Protein AF-A0A1M3EAD5-F1 (afdb_monomer_lite)

pLDDT: mean 71.18, std 18.23, range [40.16, 92.62]

Structure (mmCIF, N/CA/C/O backbone):
data_AF-A0A1M3EAD5-F1
#
_entry.id   AF-A0A1M3EAD5-F1
#
loop_
_atom_site.group_PDB
_atom_site.id
_atom_site.type_symbol
_atom_site.label_atom_id
_atom_site.label_alt_id
_atom_site.label_comp_id
_atom_site.label_asym_id
_atom_site.label_entity_id
_atom_site.label_seq_id
_atom_site.pdbx_PDB_ins_code
_atom_site.Cartn_x
_atom_site.Cartn_y
_atom_site.Cartn_z
_atom_site.occupancy
_atom_site.B_iso_or_equiv
_atom_site.auth_seq_id
_atom_site.auth_comp_id
_atom_site.auth_asym_id
_atom_site.auth_atom_id
_atom_site.pdbx_PDB_model_num
ATOM 1 N N . MET A 1 1 ? 13.334 16.375 -15.696 1.00 55.94 1 MET A N 1
ATOM 2 C CA . MET A 1 1 ? 12.322 15.290 -15.718 1.00 55.94 1 MET A CA 1
ATOM 3 C C . MET A 1 1 ? 11.521 15.353 -14.428 1.00 55.94 1 MET A C 1
ATOM 5 O O . MET A 1 1 ? 12.132 15.454 -13.376 1.00 55.94 1 MET A O 1
ATOM 9 N N . VAL A 1 2 ? 10.189 15.314 -14.488 1.00 69.94 2 VAL A N 1
ATOM 10 C CA . VAL A 1 2 ? 9.344 15.317 -13.280 1.00 69.94 2 VAL A CA 1
ATOM 11 C C . VAL A 1 2 ? 9.220 13.887 -12.752 1.00 69.94 2 VAL A C 1
ATOM 13 O O . VAL A 1 2 ? 8.813 12.995 -13.497 1.00 69.94 2 VAL A O 1
ATOM 16 N N . ASN A 1 3 ? 9.578 13.672 -11.484 1.00 81.69 3 ASN A N 1
ATOM 17 C CA . ASN A 1 3 ? 9.480 12.376 -10.812 1.00 81.69 3 ASN A CA 1
ATOM 18 C C . ASN A 1 3 ? 8.006 11.956 -10.719 1.00 81.69 3 ASN A C 1
ATOM 20 O O . ASN A 1 3 ? 7.205 12.562 -10.002 1.00 81.69 3 ASN A O 1
ATOM 24 N N . ARG A 1 4 ? 7.638 10.913 -11.468 1.00 85.75 4 ARG A N 1
ATOM 25 C CA . ARG A 1 4 ? 6.233 10.494 -11.614 1.00 85.75 4 ARG A CA 1
ATOM 26 C C . ARG A 1 4 ? 5.653 9.981 -10.300 1.00 85.75 4 ARG A C 1
ATOM 28 O O . ARG A 1 4 ? 4.466 10.145 -10.041 1.00 85.75 4 ARG A O 1
ATOM 35 N N . ILE A 1 5 ? 6.499 9.374 -9.469 1.00 86.44 5 ILE A N 1
ATOM 36 C CA . ILE A 1 5 ? 6.098 8.802 -8.183 1.00 86.44 5 ILE A CA 1
ATOM 37 C C . ILE A 1 5 ? 5.789 9.905 -7.179 1.00 86.44 5 ILE A C 1
ATOM 39 O O . ILE A 1 5 ? 4.800 9.785 -6.461 1.00 86.44 5 ILE A O 1
ATOM 43 N N . MET A 1 6 ? 6.581 10.980 -7.160 1.00 85.50 6 MET A N 1
ATOM 44 C CA . MET A 1 6 ? 6.306 12.128 -6.289 1.00 85.50 6 MET A CA 1
ATOM 45 C C . MET A 1 6 ? 4.991 12.803 -6.666 1.00 85.50 6 MET A C 1
ATOM 47 O O . MET A 1 6 ? 4.165 13.020 -5.794 1.00 85.50 6 MET A O 1
ATOM 51 N N . ARG A 1 7 ? 4.712 12.979 -7.963 1.00 89.25 7 ARG A N 1
ATOM 52 C CA . ARG A 1 7 ? 3.411 13.500 -8.407 1.00 89.25 7 ARG A CA 1
ATOM 53 C C . ARG A 1 7 ? 2.236 12.656 -7.898 1.00 89.25 7 ARG A C 1
ATOM 55 O O . ARG A 1 7 ? 1.242 13.199 -7.428 1.00 89.25 7 ARG A O 1
ATOM 62 N N . TRP A 1 8 ? 2.332 11.329 -7.972 1.00 88.38 8 TRP A N 1
ATOM 63 C CA . TRP A 1 8 ? 1.280 10.464 -7.428 1.00 88.38 8 TRP A CA 1
ATOM 64 C C . TRP A 1 8 ? 1.188 10.522 -5.903 1.00 88.38 8 TRP A C 1
ATOM 66 O O . TRP A 1 8 ? 0.095 10.385 -5.357 1.00 88.38 8 TRP A O 1
ATOM 76 N N . LEU A 1 9 ? 2.313 10.709 -5.212 1.00 87.31 9 LEU A N 1
ATOM 77 C CA . LEU A 1 9 ? 2.323 10.923 -3.769 1.00 87.31 9 LEU A CA 1
ATOM 78 C C . LEU A 1 9 ? 1.601 12.230 -3.412 1.00 87.31 9 LEU A C 1
ATOM 80 O O . LEU A 1 9 ? 0.744 12.221 -2.533 1.00 87.31 9 LEU A O 1
ATOM 84 N N . ASP A 1 10 ? 1.874 13.308 -4.143 1.00 90.25 10 ASP A N 1
ATOM 85 C CA . ASP A 1 10 ? 1.221 14.606 -3.964 1.00 90.25 10 ASP A CA 1
ATOM 86 C C . ASP A 1 10 ? -0.289 14.505 -4.202 1.00 90.25 10 ASP A C 1
ATOM 88 O O . ASP A 1 10 ? -1.081 15.035 -3.425 1.00 90.25 10 ASP A O 1
ATOM 92 N N . GLU A 1 11 ? -0.720 13.744 -5.213 1.00 91.38 11 GLU A N 1
ATOM 93 C CA . GLU A 1 11 ? -2.140 13.454 -5.448 1.00 91.38 11 GLU A CA 1
ATOM 94 C C . GLU A 1 11 ? -2.788 12.710 -4.264 1.00 91.38 11 GLU A C 1
ATOM 96 O O . GLU A 1 11 ? -3.936 12.988 -3.904 1.00 91.38 11 GLU A O 1
ATOM 101 N N . VAL A 1 12 ? -2.068 11.777 -3.629 1.00 88.88 12 VAL A N 1
ATOM 102 C CA . VAL A 1 12 ? -2.546 11.066 -2.430 1.00 88.88 12 VAL A CA 1
ATOM 103 C C . VAL A 1 12 ? -2.600 11.994 -1.218 1.00 88.88 12 VAL A C 1
ATOM 105 O O . VAL A 1 12 ? -3.576 11.945 -0.468 1.00 88.88 12 VAL A O 1
ATOM 108 N N . MET A 1 13 ? -1.610 12.866 -1.042 1.00 90.44 13 MET A N 1
ATOM 109 C CA . MET A 1 13 ? -1.591 13.855 0.037 1.00 90.44 13 MET A CA 1
ATOM 110 C C . MET A 1 13 ? -2.711 14.883 -0.126 1.00 90.44 13 MET A C 1
ATOM 112 O O . MET A 1 13 ? -3.443 15.146 0.825 1.00 90.44 13 MET A O 1
ATOM 116 N N . ALA A 1 14 ? -2.930 15.390 -1.340 1.00 92.62 14 ALA A N 1
ATOM 117 C CA . ALA A 1 14 ? -4.046 16.278 -1.647 1.00 92.62 14 ALA A CA 1
ATOM 118 C C . ALA A 1 14 ? -5.399 15.588 -1.408 1.00 92.62 14 ALA A C 1
ATOM 120 O O . ALA A 1 14 ? -6.329 16.193 -0.874 1.00 92.62 14 ALA A O 1
ATOM 121 N N . TRP A 1 15 ? -5.518 14.304 -1.761 1.00 92.19 15 TRP A N 1
ATOM 122 C CA . TRP A 1 15 ? -6.695 13.501 -1.430 1.00 92.19 15 TRP A CA 1
ATOM 123 C C . TRP A 1 15 ? -6.897 13.402 0.088 1.00 92.19 15 TRP A C 1
ATOM 125 O O . TRP A 1 15 ? -7.999 13.666 0.564 1.00 92.19 15 TRP A O 1
ATOM 135 N N . LYS A 1 16 ? -5.846 13.108 0.858 1.00 90.06 16 LYS A N 1
ATOM 136 C CA . LYS A 1 16 ? -5.902 13.025 2.324 1.00 90.06 16 LYS A CA 1
ATOM 137 C C . LYS A 1 16 ? -6.326 14.348 2.963 1.00 90.06 16 LYS A C 1
ATOM 139 O O . LYS A 1 16 ? -7.254 14.355 3.764 1.00 90.06 16 LYS A O 1
ATOM 144 N N . GLN A 1 17 ? -5.749 15.463 2.519 1.00 91.31 17 GLN A N 1
ATOM 145 C CA . GLN A 1 17 ? -6.109 16.808 2.981 1.00 91.31 17 GLN A CA 1
ATOM 146 C C . GLN A 1 17 ? -7.579 17.157 2.706 1.00 91.31 17 GLN A C 1
ATOM 148 O O . GLN A 1 17 ? -8.223 17.828 3.509 1.00 91.31 17 GLN A O 1
ATOM 153 N N . ARG A 1 18 ? -8.152 16.701 1.582 1.00 90.62 18 ARG A N 1
ATOM 154 C CA . ARG A 1 18 ? -9.591 16.886 1.311 1.00 90.62 18 ARG A CA 1
ATOM 155 C C . ARG A 1 18 ? -10.453 16.115 2.309 1.00 90.62 18 ARG A C 1
ATOM 157 O O . ARG A 1 18 ? -11.458 16.644 2.766 1.00 90.62 18 ARG A O 1
ATOM 164 N N . PHE A 1 19 ? -10.058 14.894 2.664 1.00 89.00 19 PHE A N 1
ATOM 165 C CA . PHE A 1 19 ? -10.772 14.097 3.664 1.00 89.00 19 PHE A CA 1
ATOM 166 C C . PHE A 1 19 ? -10.609 14.654 5.081 1.00 89.00 19 PHE A C 1
ATOM 168 O O . PHE A 1 19 ? -11.570 14.623 5.841 1.00 89.00 19 PHE A O 1
ATOM 175 N N . GLU A 1 20 ? -9.448 15.225 5.404 1.00 88.94 20 GLU A N 1
ATOM 176 C CA . GLU A 1 20 ? -9.206 15.930 6.670 1.00 88.94 20 GLU A CA 1
ATOM 177 C C . GLU A 1 20 ? -10.153 17.111 6.890 1.00 88.94 20 GLU A C 1
ATOM 179 O O . GLU A 1 20 ? -10.557 17.366 8.019 1.00 88.94 20 GLU A O 1
ATOM 184 N N . LYS A 1 21 ? -10.558 17.797 5.817 1.00 90.06 21 LYS A N 1
ATOM 185 C CA . LYS A 1 21 ? -11.516 18.910 5.893 1.00 90.06 21 LYS A CA 1
ATOM 186 C C . LYS A 1 21 ? -12.972 18.461 6.024 1.00 90.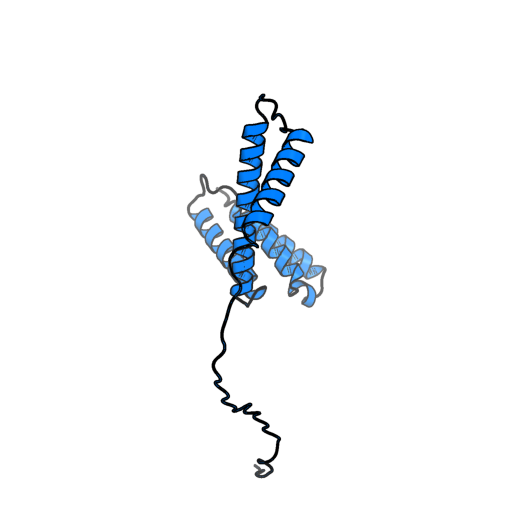06 21 LYS A C 1
ATOM 188 O O . LYS A 1 21 ? -13.787 19.211 6.545 1.00 90.06 21 LYS A O 1
ATOM 193 N N . LEU A 1 22 ? -13.308 17.282 5.503 1.00 89.62 22 LEU A N 1
ATOM 194 C CA . LEU A 1 22 ? -14.694 16.814 5.380 1.00 89.62 22 LEU A CA 1
ATOM 195 C C . LEU A 1 22 ? -15.126 15.884 6.515 1.00 89.62 22 LEU A C 1
ATOM 197 O O . LEU A 1 22 ? -16.317 15.778 6.790 1.00 89.62 22 LEU A O 1
ATOM 201 N N . PHE A 1 23 ? -14.184 15.184 7.147 1.00 90.62 23 PHE A N 1
ATOM 202 C CA . PHE A 1 23 ? -14.485 14.154 8.135 1.00 90.62 23 PHE A CA 1
ATOM 203 C C . PHE A 1 23 ? -13.822 14.440 9.483 1.00 90.62 23 PHE A C 1
ATOM 205 O O . PHE A 1 23 ? -12.720 14.985 9.532 1.00 90.62 23 PHE A O 1
ATOM 212 N N . PRO A 1 24 ? -14.449 14.016 10.594 1.00 90.81 24 PRO A N 1
ATOM 213 C CA . PRO A 1 24 ? -13.861 14.173 11.913 1.00 90.81 24 PRO A CA 1
ATOM 214 C C . PRO A 1 24 ? -12.532 13.402 12.028 1.00 90.81 24 PRO A C 1
ATOM 216 O O . PRO A 1 24 ? -12.394 12.319 11.445 1.00 90.81 24 PRO A O 1
ATOM 219 N N . PRO A 1 25 ? -11.575 13.868 12.856 1.00 88.31 25 PRO A N 1
ATOM 220 C CA . PRO A 1 25 ? -10.256 13.240 13.003 1.00 88.31 25 PRO A CA 1
ATOM 221 C C . PRO A 1 25 ? -10.302 11.757 13.396 1.00 88.31 25 PRO A C 1
ATOM 223 O O . PRO A 1 25 ? -9.406 10.983 13.054 1.00 88.31 25 PRO A O 1
ATOM 226 N N . ALA A 1 26 ? -11.361 11.339 14.095 1.00 87.50 26 ALA A N 1
ATOM 227 C CA . ALA A 1 26 ? -11.598 9.943 14.449 1.00 87.50 26 ALA A CA 1
ATOM 228 C C . ALA A 1 26 ? -11.761 9.044 13.209 1.00 87.50 26 ALA A C 1
ATOM 230 O O . ALA A 1 26 ? -11.215 7.941 13.169 1.00 87.50 26 ALA A O 1
ATOM 231 N N . PHE A 1 27 ? -12.445 9.529 12.167 1.00 88.06 27 PHE A N 1
ATOM 232 C CA . PHE A 1 27 ? -12.632 8.784 10.922 1.00 88.06 27 PHE A CA 1
ATOM 233 C C . PHE A 1 27 ? -11.313 8.605 10.168 1.00 88.06 27 PHE A C 1
ATOM 235 O O . PHE A 1 27 ? -11.043 7.542 9.619 1.00 88.06 27 PHE A O 1
ATOM 242 N N . ILE A 1 28 ? -10.442 9.607 10.200 1.00 87.06 28 ILE A N 1
ATOM 243 C CA . ILE A 1 28 ? -9.134 9.582 9.529 1.00 87.06 28 ILE A CA 1
ATOM 244 C C . ILE A 1 28 ? -8.216 8.534 10.169 1.00 87.06 28 ILE A C 1
ATOM 246 O O . ILE A 1 28 ? -7.453 7.850 9.491 1.00 87.06 28 ILE A O 1
ATOM 250 N N . LYS A 1 29 ? -8.335 8.347 11.486 1.00 86.56 29 LYS A N 1
ATOM 251 C CA . LYS A 1 29 ? -7.615 7.305 12.230 1.00 86.56 29 LYS A CA 1
ATOM 252 C C . LYS A 1 29 ? -8.260 5.918 12.112 1.00 86.56 29 LYS A C 1
ATOM 254 O O . LYS A 1 29 ? -7.664 4.942 12.570 1.00 86.56 29 LYS A O 1
ATOM 259 N N . SER A 1 30 ? -9.442 5.808 11.501 1.00 89.56 30 SER A N 1
ATOM 260 C CA . SER A 1 30 ? -10.179 4.548 11.383 1.00 89.56 30 SER A CA 1
ATOM 261 C C . SER A 1 30 ? -9.454 3.513 10.515 1.00 89.56 30 SER A C 1
ATOM 263 O O . SER A 1 30 ? -8.688 3.830 9.598 1.00 89.56 30 SER A O 1
ATOM 265 N N . ALA A 1 31 ? -9.740 2.234 10.769 1.00 86.88 31 ALA A N 1
ATOM 266 C CA . ALA A 1 31 ? -9.184 1.126 9.994 1.00 86.88 31 ALA A CA 1
ATOM 267 C C . ALA A 1 31 ? -9.604 1.159 8.509 1.00 86.88 31 ALA A C 1
ATOM 269 O O . ALA A 1 31 ? -8.866 0.664 7.647 1.00 86.88 31 ALA A O 1
ATOM 270 N N . ASP A 1 32 ? -10.766 1.740 8.205 1.00 88.88 32 ASP A N 1
ATOM 271 C CA . ASP A 1 32 ? -11.292 1.856 6.845 1.00 88.88 32 ASP A CA 1
ATOM 272 C C . ASP A 1 32 ? -10.604 2.958 6.050 1.00 88.88 32 ASP A C 1
ATOM 274 O O . ASP A 1 32 ? -10.240 2.741 4.890 1.00 88.88 32 ASP A O 1
ATOM 278 N N . PHE A 1 33 ? -10.314 4.095 6.682 1.00 90.50 33 PHE A N 1
ATOM 279 C CA . PHE A 1 33 ? -9.518 5.135 6.042 1.00 90.50 33 PHE A CA 1
ATOM 280 C C . PHE A 1 33 ? -8.101 4.631 5.735 1.00 90.50 33 PHE A C 1
ATOM 282 O O . PHE A 1 33 ? -7.654 4.695 4.587 1.00 90.50 33 PHE A O 1
ATOM 289 N N . LYS A 1 34 ? -7.449 3.972 6.704 1.00 89.56 34 LYS A N 1
ATOM 290 C CA . LYS A 1 34 ? -6.139 3.327 6.493 1.00 89.56 34 LYS A CA 1
ATOM 291 C C . LYS A 1 34 ? -6.181 2.269 5.383 1.00 89.56 34 LYS A C 1
ATOM 293 O O . LYS A 1 34 ? -5.236 2.125 4.611 1.00 89.56 34 LYS A O 1
ATOM 298 N N . LYS A 1 35 ? -7.286 1.519 5.240 1.00 90.19 35 LYS A N 1
ATOM 299 C CA . LYS A 1 35 ? -7.496 0.581 4.115 1.00 90.19 35 LYS A CA 1
ATOM 300 C C . LYS A 1 35 ? -7.511 1.302 2.771 1.00 90.19 35 LYS A C 1
ATOM 302 O O . LYS A 1 35 ? -6.944 0.775 1.812 1.00 90.19 35 LYS A O 1
ATOM 307 N N . ALA A 1 36 ? -8.195 2.439 2.685 1.00 91.12 36 ALA A N 1
ATOM 308 C CA . ALA A 1 36 ? -8.283 3.233 1.467 1.00 91.12 36 ALA A CA 1
ATOM 309 C C . ALA A 1 36 ? -6.924 3.852 1.103 1.00 91.12 36 ALA A C 1
ATOM 311 O O . ALA A 1 36 ? -6.492 3.715 -0.044 1.00 91.12 36 ALA A O 1
ATOM 312 N N . GLU A 1 37 ? -6.214 4.418 2.082 1.00 91.19 37 GLU A N 1
ATOM 313 C CA . GLU A 1 37 ? -4.858 4.963 1.923 1.00 91.19 37 GLU A CA 1
ATOM 314 C C . GLU A 1 37 ? -3.886 3.879 1.428 1.00 91.19 37 GLU A C 1
ATOM 316 O O . GLU A 1 37 ? -3.244 4.040 0.389 1.00 91.19 37 GLU A O 1
ATOM 321 N N . MET A 1 38 ? -3.882 2.700 2.064 1.00 91.25 38 MET A N 1
ATOM 322 C CA . MET A 1 38 ? -3.081 1.563 1.598 1.00 91.25 38 MET A CA 1
ATOM 323 C C . MET A 1 38 ? -3.400 1.157 0.155 1.00 91.25 38 MET A C 1
ATOM 325 O O . MET A 1 38 ? -2.483 0.838 -0.593 1.00 91.25 38 MET A O 1
ATOM 329 N N . ARG A 1 39 ? -4.672 1.162 -0.273 1.00 91.44 39 ARG A N 1
ATOM 330 C CA . ARG A 1 39 ? -5.041 0.824 -1.663 1.00 91.44 39 ARG A CA 1
ATOM 331 C C . ARG A 1 39 ? -4.491 1.838 -2.669 1.00 91.44 39 ARG A C 1
ATOM 333 O O . ARG A 1 39 ? -4.087 1.443 -3.762 1.00 91.44 39 ARG A O 1
ATOM 340 N N . LYS A 1 40 ? -4.465 3.128 -2.318 1.00 91.00 40 LYS A N 1
ATOM 341 C CA . LYS A 1 40 ? -3.873 4.181 -3.159 1.00 91.00 40 LYS A CA 1
ATOM 342 C C . LYS A 1 40 ? -2.361 3.987 -3.294 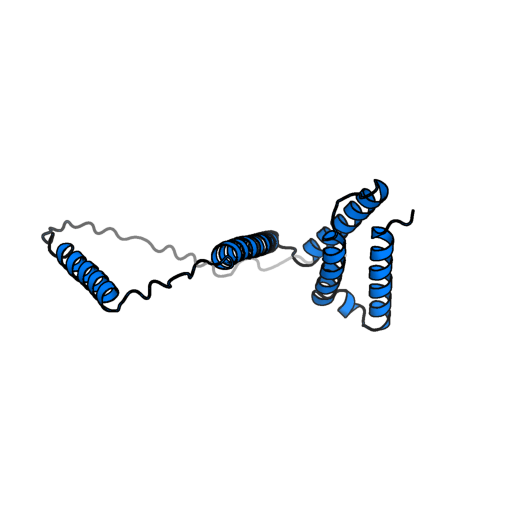1.00 91.00 40 LYS A C 1
ATOM 344 O O . LYS A 1 40 ? -1.856 3.970 -4.414 1.00 91.00 40 LYS A O 1
ATOM 349 N N . LEU A 1 41 ? -1.668 3.733 -2.183 1.00 90.81 41 LEU A N 1
ATOM 350 C CA . LEU A 1 41 ? -0.230 3.445 -2.182 1.00 90.81 41 LEU A CA 1
ATOM 351 C C . LEU A 1 41 ? 0.102 2.129 -2.911 1.00 90.81 41 LEU A C 1
ATOM 353 O O . LEU A 1 41 ? 1.068 2.065 -3.667 1.00 90.81 41 LEU A O 1
ATOM 357 N N . GLU A 1 42 ? -0.720 1.086 -2.760 1.00 90.38 42 GLU A N 1
ATOM 358 C CA . GLU A 1 42 ? -0.565 -0.185 -3.483 1.00 90.38 42 GLU A CA 1
ATOM 359 C C . GLU A 1 42 ? -0.673 0.023 -4.998 1.00 90.38 42 GLU A C 1
ATOM 361 O O . GLU A 1 42 ? 0.126 -0.536 -5.750 1.00 90.38 42 GLU A O 1
ATOM 366 N N . LYS A 1 43 ? -1.593 0.887 -5.452 1.00 89.94 43 LYS A N 1
ATOM 367 C CA . LYS A 1 43 ? -1.706 1.256 -6.869 1.00 89.94 43 LYS A CA 1
ATOM 368 C C . LYS A 1 43 ? -0.418 1.910 -7.374 1.00 89.94 43 LYS A C 1
ATOM 370 O O . LYS A 1 43 ? 0.092 1.480 -8.405 1.00 89.94 43 LYS A O 1
ATOM 375 N N . ILE A 1 44 ? 0.154 2.855 -6.625 1.00 88.81 44 ILE A N 1
ATOM 376 C CA . ILE A 1 44 ? 1.448 3.491 -6.945 1.00 88.81 44 ILE A CA 1
ATOM 377 C C . ILE A 1 44 ? 2.563 2.439 -7.050 1.00 88.81 44 ILE A C 1
ATOM 379 O O . ILE A 1 44 ? 3.337 2.417 -8.007 1.00 88.81 44 ILE A O 1
ATOM 383 N N . LEU A 1 45 ? 2.618 1.509 -6.096 1.00 88.75 45 LEU A N 1
ATOM 384 C CA . LEU A 1 45 ? 3.627 0.451 -6.070 1.00 88.75 45 LEU A CA 1
ATOM 385 C C . LEU A 1 45 ? 3.437 -0.607 -7.163 1.00 88.75 45 LEU A C 1
ATOM 387 O O . LEU A 1 45 ? 4.415 -1.278 -7.504 1.00 88.75 45 LEU A O 1
ATOM 391 N N . SER A 1 46 ? 2.226 -0.764 -7.705 1.00 87.38 46 SER A N 1
ATOM 392 C CA . SER A 1 46 ? 1.916 -1.729 -8.767 1.00 87.38 46 SER A CA 1
ATOM 393 C C . SER A 1 46 ? 2.438 -1.317 -10.146 1.00 87.38 46 SER A C 1
ATOM 395 O O . SER A 1 46 ? 2.565 -2.173 -11.021 1.00 87.38 46 SER A O 1
ATOM 397 N N . TYR A 1 47 ? 2.789 -0.040 -10.340 1.00 85.38 47 TYR A N 1
ATOM 398 C CA . TYR A 1 47 ? 3.259 0.437 -11.637 1.00 85.38 47 TYR A CA 1
ATOM 399 C C . TYR A 1 47 ? 4.572 -0.245 -12.081 1.00 85.38 47 TYR A C 1
ATOM 401 O O . TYR A 1 47 ? 5.428 -0.585 -11.237 1.00 85.38 47 TYR A O 1
ATOM 409 N N . PRO A 1 48 ? 4.737 -0.455 -13.409 1.00 81.75 48 PRO A N 1
ATOM 410 C CA . PRO A 1 48 ? 5.878 -1.162 -13.980 1.00 81.75 48 PRO A CA 1
ATOM 411 C C . PRO A 1 48 ? 7.207 -0.564 -13.529 1.00 81.75 48 PRO A C 1
ATOM 413 O O . PRO A 1 48 ? 7.356 0.649 -13.414 1.00 81.75 48 PRO A O 1
ATOM 416 N N . ARG A 1 49 ? 8.190 -1.431 -13.261 1.00 81.69 49 ARG A N 1
ATOM 417 C CA . ARG A 1 49 ? 9.523 -0.999 -12.808 1.00 81.69 49 ARG A CA 1
ATOM 418 C C . ARG A 1 49 ? 10.468 -0.613 -13.945 1.00 81.69 49 ARG A C 1
ATOM 420 O O . ARG A 1 49 ? 11.568 -0.132 -13.684 1.00 81.69 49 ARG A O 1
ATOM 427 N N . ALA A 1 50 ? 10.077 -0.897 -15.183 1.00 76.81 50 ALA A N 1
ATOM 428 C CA . ALA A 1 50 ? 10.931 -0.694 -16.337 1.00 76.81 50 ALA A CA 1
ATOM 429 C C . ALA A 1 50 ? 11.220 0.805 -16.506 1.00 76.81 50 ALA A C 1
ATOM 431 O O . ALA A 1 50 ? 10.289 1.606 -16.541 1.00 76.81 50 ALA A O 1
ATOM 432 N N . LYS A 1 51 ? 12.506 1.157 -16.629 1.00 81.19 51 LYS A N 1
ATOM 433 C CA . LYS A 1 51 ? 12.991 2.526 -16.887 1.00 81.19 51 LYS A CA 1
ATOM 434 C C . LYS A 1 51 ? 12.747 3.549 -15.758 1.00 81.19 51 LYS A C 1
ATOM 436 O O . LYS A 1 51 ? 12.615 4.732 -16.042 1.00 81.19 51 LYS A O 1
ATOM 441 N N . LEU A 1 52 ? 12.707 3.113 -14.493 1.00 83.56 52 LEU A N 1
ATOM 442 C CA . LEU A 1 52 ? 12.700 4.035 -13.344 1.00 83.56 52 LEU A CA 1
ATOM 443 C C . LEU A 1 52 ? 14.068 4.691 -13.152 1.00 83.56 52 LEU A C 1
ATOM 445 O O . LEU A 1 52 ? 15.071 3.973 -13.019 1.00 83.56 52 LEU A O 1
ATOM 449 N N . ASN A 1 53 ? 14.064 6.020 -13.054 1.00 87.62 53 ASN A N 1
ATOM 450 C CA . ASN A 1 53 ? 15.245 6.808 -12.711 1.00 87.62 53 ASN A CA 1
ATOM 451 C C . ASN A 1 53 ? 15.682 6.555 -11.252 1.00 87.62 53 ASN A C 1
ATOM 453 O O . ASN A 1 53 ? 14.890 6.054 -10.449 1.00 87.62 53 ASN A O 1
ATOM 457 N N . GLU A 1 54 ? 16.922 6.881 -10.883 1.00 86.81 54 GLU A N 1
ATOM 458 C CA . GLU A 1 54 ? 17.439 6.630 -9.523 1.00 86.81 54 GLU A CA 1
ATOM 459 C C . GLU A 1 54 ? 16.616 7.334 -8.435 1.00 86.81 54 GLU A C 1
ATOM 461 O O . GLU A 1 54 ? 16.198 6.692 -7.465 1.00 86.81 54 GLU A O 1
ATOM 466 N N . ASP A 1 55 ? 16.250 8.594 -8.663 1.00 86.12 55 ASP A N 1
ATOM 467 C CA . ASP A 1 55 ? 15.369 9.356 -7.771 1.00 86.12 55 ASP A CA 1
ATOM 468 C C . ASP A 1 55 ? 13.991 8.707 -7.622 1.00 86.12 55 ASP A C 1
ATOM 470 O O . ASP A 1 55 ? 13.440 8.606 -6.526 1.00 86.12 55 ASP A O 1
ATOM 474 N N . GLU A 1 56 ? 13.428 8.190 -8.717 1.00 86.88 56 GLU A N 1
ATOM 475 C CA . GLU 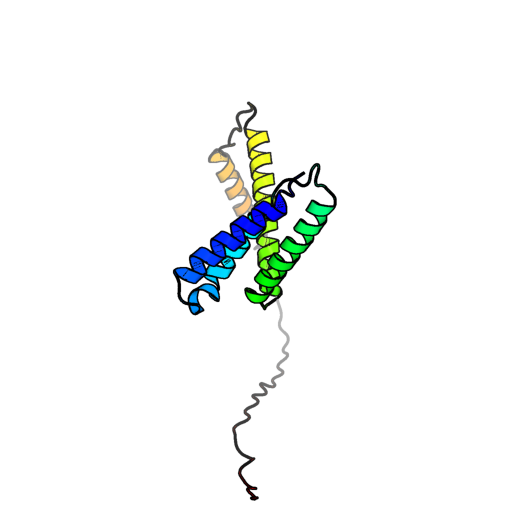A 1 56 ? 12.138 7.501 -8.679 1.00 86.88 56 GLU A CA 1
ATOM 476 C C . GLU A 1 56 ? 12.247 6.187 -7.889 1.00 86.88 56 GLU A C 1
ATOM 478 O O . GLU A 1 56 ? 11.328 5.806 -7.158 1.00 86.88 56 GLU A O 1
ATOM 483 N N . ARG A 1 57 ? 13.389 5.489 -7.959 1.00 87.88 57 ARG A N 1
ATOM 484 C CA . ARG A 1 57 ? 13.639 4.297 -7.131 1.00 87.88 57 ARG A CA 1
ATOM 485 C C . ARG A 1 57 ? 13.677 4.652 -5.646 1.00 87.88 57 ARG A C 1
ATOM 487 O O . ARG A 1 57 ? 13.129 3.888 -4.846 1.00 87.88 57 ARG A O 1
ATOM 494 N N . LEU A 1 58 ? 14.283 5.781 -5.278 1.00 89.06 58 LEU A N 1
ATOM 495 C CA . LEU A 1 58 ? 14.291 6.284 -3.902 1.00 89.06 58 LEU A CA 1
ATOM 496 C C . LEU A 1 58 ? 12.882 6.650 -3.429 1.00 89.06 58 LEU A C 1
ATOM 498 O O . LEU A 1 58 ? 12.428 6.114 -2.415 1.00 89.06 58 LEU A O 1
ATOM 502 N N . SER A 1 59 ? 12.138 7.447 -4.200 1.00 88.50 59 SER A N 1
ATOM 503 C CA . SER A 1 59 ? 10.743 7.789 -3.885 1.00 88.50 59 SER A CA 1
ATOM 504 C C . SER A 1 59 ? 9.881 6.537 -3.719 1.00 88.50 59 SER A C 1
ATOM 506 O O . SER A 1 59 ? 9.090 6.428 -2.784 1.00 88.50 59 SER A O 1
ATOM 508 N N . ARG A 1 60 ? 10.082 5.519 -4.563 1.00 89.69 60 ARG A N 1
ATOM 509 C CA . ARG A 1 60 ? 9.377 4.239 -4.432 1.00 89.69 60 ARG A CA 1
ATOM 510 C C . ARG A 1 60 ? 9.708 3.507 -3.134 1.00 89.69 60 ARG A C 1
ATOM 512 O O . ARG A 1 60 ? 8.815 2.893 -2.548 1.00 89.69 60 ARG A O 1
ATOM 519 N N . LYS A 1 61 ? 10.975 3.512 -2.703 1.00 90.50 61 LYS A N 1
ATOM 520 C CA . LYS A 1 61 ? 11.379 2.913 -1.420 1.00 90.50 61 LYS A CA 1
ATOM 521 C C . LYS A 1 61 ? 10.667 3.610 -0.261 1.00 90.50 61 LYS A C 1
ATOM 523 O O . LYS A 1 61 ? 10.152 2.916 0.613 1.00 90.50 61 LYS A O 1
ATOM 528 N N . LEU A 1 62 ? 10.561 4.936 -0.307 1.00 89.81 62 LEU A N 1
ATOM 529 C CA . LEU A 1 62 ? 9.868 5.734 0.706 1.00 89.81 62 LEU A CA 1
ATOM 530 C C . LEU A 1 62 ? 8.366 5.402 0.762 1.00 89.81 62 LEU A C 1
ATOM 532 O O . LEU A 1 62 ? 7.851 5.044 1.820 1.00 89.81 62 LEU A O 1
ATOM 536 N N . VAL A 1 63 ? 7.690 5.370 -0.392 1.00 91.25 63 VAL A N 1
ATOM 537 C CA . VAL A 1 63 ? 6.280 4.936 -0.502 1.00 91.25 63 VAL A CA 1
ATOM 538 C C . VAL A 1 63 ? 6.084 3.523 0.055 1.00 91.25 63 VAL A C 1
ATOM 540 O O . VAL A 1 63 ? 5.102 3.230 0.738 1.00 91.25 63 VAL A O 1
ATOM 543 N N . ARG A 1 64 ? 7.032 2.618 -0.212 1.00 92.00 64 ARG A N 1
ATOM 544 C CA . ARG A 1 64 ? 6.975 1.243 0.294 1.00 92.00 64 ARG A CA 1
ATOM 545 C C . ARG A 1 64 ? 7.099 1.186 1.815 1.00 92.00 64 ARG A C 1
ATOM 547 O O . ARG A 1 64 ? 6.411 0.378 2.432 1.00 92.00 64 ARG A O 1
ATOM 554 N N . GLN A 1 65 ? 7.950 2.012 2.418 1.00 91.81 65 GLN A N 1
ATOM 555 C CA . GLN A 1 65 ? 8.070 2.086 3.875 1.00 91.81 65 GLN A CA 1
ATOM 556 C C . GLN A 1 65 ? 6.777 2.599 4.514 1.00 91.81 65 GLN A C 1
ATOM 558 O O . GLN A 1 65 ? 6.288 1.963 5.446 1.00 91.81 65 GLN A O 1
ATOM 563 N N . GLN A 1 66 ? 6.175 3.655 3.961 1.00 90.19 66 GLN A N 1
ATOM 564 C CA . GLN A 1 66 ? 4.876 4.163 4.420 1.00 90.19 66 GLN A CA 1
ATOM 565 C C . GLN A 1 66 ? 3.780 3.093 4.324 1.00 90.19 66 GLN A C 1
ATOM 567 O O . GLN A 1 66 ? 3.031 2.877 5.274 1.00 90.19 66 GLN A O 1
ATOM 572 N N . TYR A 1 67 ? 3.731 2.350 3.213 1.00 91.75 67 TYR A N 1
ATOM 573 C CA . TYR A 1 67 ? 2.797 1.233 3.059 1.00 91.75 67 TYR A CA 1
ATOM 574 C C . TYR A 1 67 ? 2.979 0.165 4.149 1.00 91.75 67 TYR A C 1
ATOM 576 O O . TYR A 1 67 ? 2.001 -0.304 4.726 1.00 91.75 67 TYR A O 1
ATOM 584 N N . ILE A 1 68 ? 4.225 -0.215 4.450 1.00 90.00 68 ILE A N 1
ATOM 585 C CA . ILE A 1 68 ? 4.530 -1.220 5.480 1.00 90.00 68 ILE A CA 1
ATOM 586 C C . ILE A 1 68 ? 4.151 -0.713 6.876 1.00 90.00 68 ILE A C 1
ATOM 588 O O . ILE A 1 68 ? 3.653 -1.495 7.684 1.00 90.00 68 ILE A O 1
ATOM 592 N N . GLN A 1 69 ? 4.374 0.568 7.172 1.00 90.38 69 GLN A N 1
ATOM 593 C CA . GLN A 1 69 ? 3.967 1.172 8.443 1.00 90.38 69 GLN A CA 1
ATOM 594 C C . GLN A 1 69 ? 2.443 1.134 8.605 1.00 90.38 69 GLN A C 1
ATOM 596 O O . GLN A 1 69 ? 1.957 0.593 9.596 1.00 90.38 69 GLN A O 1
ATOM 601 N N . LEU A 1 70 ? 1.691 1.566 7.588 1.00 89.12 70 LEU A N 1
ATOM 602 C CA . LEU A 1 70 ? 0.225 1.494 7.588 1.00 89.12 70 LEU A CA 1
ATOM 603 C C . LEU A 1 70 ? -0.297 0.056 7.716 1.00 89.12 70 LEU A C 1
ATOM 605 O O . LEU A 1 70 ? -1.292 -0.194 8.399 1.00 89.12 70 LEU A O 1
ATOM 609 N N . GLU A 1 71 ? 0.378 -0.911 7.089 1.00 87.38 71 GLU A N 1
ATOM 610 C CA . GLU A 1 71 ? 0.028 -2.324 7.229 1.00 87.38 71 GLU A CA 1
ATOM 611 C C . GLU A 1 71 ? 0.237 -2.820 8.667 1.00 87.38 71 GLU A C 1
ATOM 613 O O . GLU A 1 71 ? -0.626 -3.524 9.193 1.00 87.38 71 GLU A O 1
ATOM 618 N N . ARG A 1 72 ? 1.347 -2.436 9.314 1.00 88.25 72 ARG A N 1
ATOM 619 C CA . ARG A 1 72 ? 1.651 -2.794 10.711 1.00 88.25 72 ARG A CA 1
ATOM 620 C C . ARG A 1 72 ? 0.668 -2.166 11.690 1.00 88.25 72 ARG A C 1
ATOM 622 O O . ARG A 1 72 ? 0.211 -2.851 12.596 1.00 88.25 72 ARG A O 1
ATOM 629 N N . GLU A 1 73 ? 0.311 -0.901 11.492 1.00 86.75 73 GLU A N 1
ATOM 630 C CA . GLU A 1 73 ? -0.681 -0.225 12.332 1.00 86.75 73 GLU A CA 1
ATOM 631 C C . GLU A 1 73 ? -2.059 -0.876 12.237 1.00 86.75 73 GLU A C 1
ATOM 633 O O . GLU A 1 73 ? -2.799 -0.931 13.215 1.00 86.75 73 GLU A O 1
ATOM 638 N N . ARG A 1 74 ? -2.427 -1.352 11.044 1.00 83.94 74 ARG A N 1
ATOM 639 C CA . ARG A 1 74 ? -3.724 -1.987 10.828 1.00 83.94 74 ARG A CA 1
ATOM 640 C C . ARG A 1 74 ? -3.761 -3.438 11.297 1.00 83.94 74 ARG A C 1
ATOM 642 O O . ARG A 1 74 ? -4.797 -3.900 11.769 1.00 83.94 74 ARG A O 1
ATOM 649 N N . TYR A 1 75 ? -2.666 -4.164 11.112 1.00 84.25 75 TYR A N 1
ATOM 650 C CA . TYR A 1 75 ? -2.529 -5.565 11.489 1.00 84.25 75 TYR A CA 1
ATOM 651 C C . TYR A 1 75 ? -1.328 -5.711 12.420 1.00 84.25 75 TYR A C 1
ATOM 653 O O . TYR A 1 75 ? -0.263 -6.151 11.978 1.00 84.25 75 TYR A O 1
ATOM 661 N N . PRO A 1 76 ? -1.488 -5.369 13.711 1.00 82.00 76 PRO A N 1
ATOM 662 C CA . PRO A 1 76 ? -0.396 -5.487 14.671 1.00 82.00 76 PRO A CA 1
ATOM 663 C C . PRO A 1 76 ? 0.066 -6.943 14.823 1.00 82.00 76 PRO A C 1
ATOM 665 O O . PRO A 1 76 ? 1.235 -7.200 15.095 1.00 82.00 76 PRO A O 1
ATOM 668 N N . ASN A 1 77 ? -0.826 -7.911 14.577 1.00 90.25 77 ASN A N 1
ATOM 669 C CA . ASN A 1 77 ? -0.508 -9.330 14.661 1.00 90.25 77 ASN A CA 1
ATOM 670 C C . ASN A 1 77 ? 0.199 -9.849 13.379 1.00 90.25 77 ASN A C 1
ATOM 672 O O . ASN A 1 77 ? -0.386 -9.799 12.287 1.00 90.25 77 ASN A O 1
ATOM 676 N N . PRO A 1 78 ? 1.421 -10.411 13.483 1.00 84.19 78 PRO A N 1
ATOM 677 C CA . PRO A 1 78 ? 2.182 -10.916 12.339 1.00 84.19 78 PRO A CA 1
ATOM 678 C C . PRO A 1 78 ? 1.540 -12.122 11.633 1.00 84.19 78 PRO A C 1
ATOM 680 O O . PRO A 1 78 ? 1.677 -12.245 10.415 1.00 84.19 78 PRO A O 1
ATOM 683 N N . PHE A 1 79 ? 0.799 -12.981 12.339 1.00 83.81 79 PHE A N 1
ATOM 684 C CA . PHE A 1 79 ? 0.184 -14.173 11.736 1.00 83.81 79 PHE A CA 1
ATOM 685 C C . PHE A 1 79 ? -0.909 -13.808 10.729 1.00 83.81 79 PHE A C 1
ATOM 687 O O . PHE A 1 79 ? -0.976 -14.365 9.633 1.00 83.81 79 PHE A O 1
ATOM 694 N N . VAL A 1 80 ? -1.715 -12.796 11.059 1.00 81.88 80 VAL A N 1
ATOM 695 C CA . VAL A 1 80 ? -2.765 -12.275 10.172 1.00 81.88 80 VAL A CA 1
ATOM 696 C C . VAL A 1 80 ? -2.151 -11.665 8.905 1.00 81.88 80 VAL A C 1
ATOM 698 O O . VAL A 1 80 ? -2.699 -11.810 7.809 1.00 81.88 80 VAL A O 1
ATOM 701 N N . ARG A 1 81 ? -0.974 -11.033 9.025 1.00 83.19 81 ARG A N 1
ATOM 702 C CA . ARG A 1 81 ? -0.217 -10.506 7.876 1.00 83.19 81 ARG A CA 1
ATOM 703 C C . ARG A 1 81 ? 0.276 -11.630 6.968 1.00 83.19 81 ARG A C 1
ATOM 705 O O . ARG A 1 81 ? 0.131 -11.531 5.749 1.00 83.19 81 ARG A O 1
ATOM 712 N N . LEU A 1 82 ? 0.810 -12.707 7.546 1.00 81.75 82 LEU A N 1
ATOM 713 C CA . LEU A 1 82 ? 1.283 -13.861 6.783 1.00 81.75 82 LEU A CA 1
ATOM 714 C C . LEU A 1 82 ? 0.135 -14.533 6.022 1.00 81.75 82 LEU A C 1
ATOM 716 O O . LEU A 1 82 ? 0.228 -14.687 4.807 1.00 81.75 82 LEU A O 1
ATOM 720 N N . ALA A 1 83 ? -0.974 -14.835 6.703 1.00 79.75 83 ALA A N 1
ATOM 721 C CA . ALA A 1 83 ? -2.148 -15.458 6.091 1.00 79.75 83 ALA A CA 1
ATOM 722 C C . ALA A 1 83 ? -2.677 -14.643 4.899 1.00 79.75 83 ALA A C 1
ATOM 724 O O . ALA A 1 83 ? -2.986 -15.189 3.840 1.00 79.75 83 ALA A O 1
ATOM 725 N N . ARG A 1 84 ? -2.708 -13.311 5.021 1.00 80.12 84 ARG A N 1
ATOM 726 C CA . ARG A 1 84 ? -3.127 -12.429 3.927 1.00 80.12 84 ARG A CA 1
ATOM 727 C C . ARG A 1 84 ? -2.153 -12.437 2.749 1.00 80.12 84 ARG A C 1
ATOM 729 O O . ARG A 1 84 ? -2.594 -12.443 1.599 1.00 80.12 84 ARG A O 1
ATOM 736 N N . ASN A 1 85 ? -0.850 -12.421 3.019 1.00 79.81 85 ASN A N 1
ATOM 737 C CA . ASN A 1 85 ? 0.169 -12.487 1.973 1.00 79.81 85 ASN A CA 1
ATOM 738 C C . ASN A 1 85 ? 0.127 -13.833 1.240 1.00 79.81 85 ASN A C 1
ATOM 740 O O . ASN A 1 85 ? 0.167 -13.852 0.010 1.00 79.81 85 ASN A O 1
ATOM 744 N N . MET A 1 86 ? -0.065 -14.935 1.971 1.00 78.50 86 MET A N 1
ATOM 745 C CA . MET A 1 86 ? -0.285 -16.260 1.388 1.00 78.50 86 MET A CA 1
ATOM 746 C C . MET A 1 86 ? -1.571 -16.308 0.558 1.00 78.50 86 MET A C 1
ATOM 748 O O . MET A 1 86 ? -1.545 -16.799 -0.565 1.00 78.50 86 MET A O 1
ATOM 752 N N . GLY A 1 87 ? -2.667 -15.713 1.037 1.00 80.88 87 GLY A N 1
ATOM 753 C CA . GLY A 1 87 ? -3.918 -15.613 0.281 1.00 80.88 87 GLY A CA 1
ATOM 754 C C . GLY A 1 87 ? -3.777 -14.820 -1.025 1.00 80.88 87 GLY A C 1
ATOM 755 O O . GLY A 1 87 ? -4.264 -15.254 -2.067 1.00 80.88 87 GLY A O 1
ATOM 756 N N . LYS A 1 88 ? -3.056 -13.687 -1.014 1.00 76.88 88 LYS A N 1
ATOM 757 C CA . LYS A 1 88 ? -2.753 -12.922 -2.241 1.00 76.88 88 LYS A CA 1
ATOM 758 C C . LYS A 1 88 ? -1.922 -13.744 -3.233 1.00 76.88 88 LYS A C 1
ATOM 760 O O . LYS A 1 88 ? -2.200 -13.704 -4.430 1.00 76.88 88 LYS A O 1
ATOM 765 N N . LEU A 1 89 ? -0.916 -14.476 -2.748 1.00 78.62 89 LEU A N 1
ATOM 766 C CA . LEU A 1 89 ? -0.081 -15.348 -3.578 1.00 78.62 89 LEU A CA 1
ATOM 767 C C . LEU A 1 89 ? -0.889 -16.505 -4.169 1.00 78.62 89 LEU A C 1
ATOM 769 O O . LEU A 1 89 ? -0.826 -16.712 -5.375 1.00 78.62 89 LEU A O 1
ATOM 773 N N . GLY A 1 90 ? -1.702 -17.186 -3.359 1.00 75.19 90 GLY A N 1
ATOM 774 C CA . GLY A 1 90 ? -2.576 -18.271 -3.805 1.00 75.19 90 GLY A CA 1
ATOM 775 C C . GLY A 1 90 ? -3.595 -17.811 -4.848 1.00 75.19 90 GLY A C 1
ATOM 776 O O . GLY A 1 90 ? -3.743 -18.447 -5.886 1.00 75.19 90 GLY A O 1
ATOM 777 N N . TRP A 1 91 ? -4.228 -16.653 -4.644 1.00 80.06 91 TRP A N 1
ATOM 778 C CA . TRP A 1 91 ? -5.160 -16.074 -5.617 1.00 80.06 91 TRP A CA 1
ATOM 779 C C . TRP A 1 91 ? -4.480 -15.693 -6.936 1.00 80.06 91 TRP A C 1
ATOM 781 O O . TRP A 1 91 ? -5.024 -15.915 -8.018 1.00 80.06 91 TRP A O 1
ATOM 791 N N . ASN A 1 92 ? -3.273 -15.128 -6.867 1.00 76.56 92 ASN A N 1
ATOM 792 C CA . ASN A 1 92 ? -2.501 -14.812 -8.063 1.00 76.56 92 ASN A CA 1
ATOM 793 C C . ASN A 1 92 ? -2.041 -16.086 -8.782 1.00 76.56 92 ASN A C 1
ATOM 795 O O . ASN A 1 92 ? -2.178 -16.154 -10.000 1.00 76.56 92 ASN A O 1
ATOM 799 N N . ALA A 1 93 ? -1.580 -17.106 -8.055 1.00 74.25 93 ALA A N 1
ATOM 800 C CA . ALA A 1 93 ? -1.238 -18.410 -8.616 1.00 74.25 93 ALA A CA 1
ATOM 801 C C . ALA A 1 93 ? -2.453 -19.056 -9.298 1.00 74.25 93 ALA A C 1
ATOM 803 O O . ALA A 1 93 ? -2.345 -19.479 -10.443 1.00 74.25 93 ALA A O 1
ATOM 804 N N . MET A 1 94 ? -3.628 -19.015 -8.662 1.00 78.62 94 MET A N 1
ATOM 805 C CA . MET A 1 94 ? -4.894 -19.501 -9.221 1.00 78.62 94 MET A CA 1
ATOM 806 C C . MET A 1 94 ? -5.313 -18.741 -10.485 1.00 78.62 94 MET A C 1
ATOM 808 O O . MET A 1 94 ? -5.778 -19.336 -11.452 1.00 78.62 94 MET A O 1
ATOM 812 N N . LYS A 1 95 ? -5.131 -17.416 -10.527 1.00 78.56 95 LYS A N 1
ATOM 813 C CA . LYS A 1 95 ? -5.383 -16.626 -11.744 1.00 78.56 95 LYS A CA 1
ATOM 814 C C . LYS A 1 95 ? -4.423 -16.976 -12.876 1.00 78.56 95 LYS A C 1
ATOM 816 O O . LYS A 1 95 ? -4.817 -16.909 -14.038 1.00 78.56 95 LYS A O 1
ATOM 821 N N . TRP A 1 96 ? -3.174 -17.300 -12.555 1.00 71.62 96 TRP A N 1
ATOM 822 C CA . TRP A 1 96 ? -2.175 -17.709 -13.538 1.00 71.62 96 TRP A CA 1
ATOM 823 C C . TRP A 1 96 ? -2.448 -19.118 -14.065 1.00 71.62 96 TRP A C 1
ATOM 825 O O . TRP A 1 96 ? -2.452 -19.299 -15.279 1.00 71.62 96 TRP A O 1
ATOM 835 N N . THR A 1 97 ? -2.775 -20.080 -13.199 1.00 70.62 97 THR A N 1
ATOM 836 C CA . THR A 1 97 ? -3.179 -21.429 -13.622 1.00 70.62 97 THR A CA 1
ATOM 837 C C . THR A 1 97 ? -4.502 -21.403 -14.377 1.00 70.62 97 THR A C 1
ATOM 839 O O . THR A 1 97 ? -4.584 -21.976 -15.455 1.00 70.62 97 THR A O 1
ATOM 842 N N . GLY A 1 98 ? -5.501 -20.649 -13.914 1.00 66.31 98 GLY A N 1
ATOM 843 C CA . GLY A 1 98 ? -6.778 -20.480 -14.613 1.00 66.31 98 GLY A CA 1
ATOM 844 C C . GLY A 1 98 ? -6.638 -19.823 -15.991 1.00 66.31 98 GLY A C 1
ATOM 845 O O . GLY A 1 98 ? -7.283 -20.254 -16.940 1.00 66.31 98 GLY A O 1
ATOM 846 N N . LYS A 1 99 ? -5.753 -18.827 -16.151 1.00 59.97 99 LYS A N 1
ATOM 847 C CA . LYS A 1 99 ? -5.436 -18.244 -17.470 1.00 59.97 99 LYS A CA 1
ATOM 848 C C . LYS A 1 99 ? -4.591 -19.168 -18.347 1.00 59.97 99 LYS A C 1
ATOM 850 O O . LYS A 1 99 ? -4.738 -19.115 -19.563 1.00 59.97 99 LYS A O 1
ATOM 855 N N . GLY A 1 100 ? -3.717 -19.984 -17.759 1.00 57.88 100 GLY A N 1
ATOM 856 C CA . GLY A 1 100 ? -2.963 -21.018 -18.470 1.00 57.88 100 GLY A CA 1
ATOM 857 C C . GLY A 1 100 ? -3.887 -22.098 -19.029 1.00 57.88 100 GLY A C 1
ATOM 858 O O . GLY A 1 100 ? -3.821 -22.397 -20.215 1.00 57.88 100 GLY A O 1
ATOM 859 N N . VAL A 1 101 ? -4.826 -22.582 -18.213 1.00 55.69 101 VAL A N 1
ATOM 860 C CA . VAL A 1 101 ? -5.889 -23.509 -18.625 1.00 55.69 101 VAL A CA 1
ATOM 861 C C . VAL A 1 101 ? -6.800 -22.849 -19.664 1.00 55.69 101 VAL A C 1
ATOM 863 O O . VAL A 1 101 ? -6.999 -23.407 -20.729 1.00 55.69 101 VAL A O 1
ATOM 866 N N . ALA A 1 102 ? -7.266 -21.615 -19.459 1.00 55.28 102 ALA A N 1
ATOM 867 C CA . ALA A 1 102 ? -8.109 -20.937 -20.450 1.00 55.28 102 ALA A CA 1
ATOM 868 C C . ALA A 1 102 ? -7.403 -20.684 -21.798 1.00 55.28 102 ALA A C 1
ATOM 870 O O . ALA A 1 102 ? -8.061 -20.665 -22.831 1.00 55.28 102 ALA A O 1
ATOM 871 N N . ARG A 1 103 ? -6.074 -20.504 -21.818 1.00 54.44 103 ARG A N 1
ATOM 872 C CA . ARG A 1 103 ? -5.296 -20.381 -23.065 1.00 54.44 103 ARG A CA 1
ATOM 873 C C . ARG A 1 103 ? -5.036 -21.728 -23.731 1.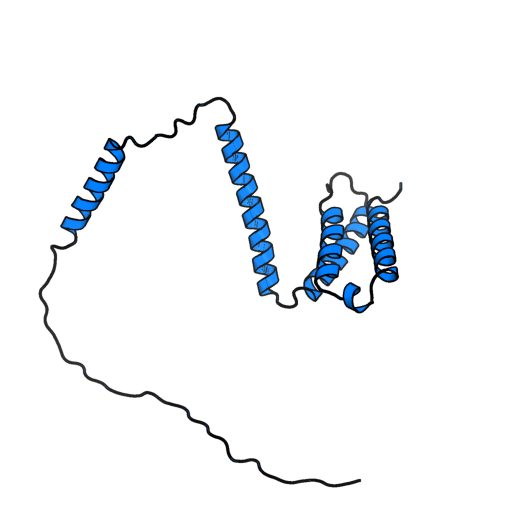00 54.44 103 ARG A C 1
ATOM 875 O O . ARG A 1 103 ? -5.109 -21.796 -24.948 1.00 54.44 103 ARG A O 1
ATOM 882 N N . LEU A 1 104 ? -4.800 -22.782 -22.952 1.00 52.28 104 LEU A N 1
ATOM 883 C CA . LEU A 1 104 ? -4.692 -24.155 -23.457 1.00 52.28 104 LEU A CA 1
ATOM 884 C C . LEU A 1 104 ? -6.031 -24.679 -24.011 1.00 52.28 104 LEU A C 1
ATOM 886 O O . LEU A 1 104 ? -6.035 -25.514 -24.904 1.00 52.28 104 LEU A O 1
ATOM 890 N N . PHE A 1 105 ? -7.159 -24.163 -23.514 1.00 48.47 105 PHE A N 1
ATOM 891 C CA . PHE A 1 105 ? -8.517 -24.559 -23.908 1.00 48.47 105 PHE A CA 1
ATOM 892 C C . PHE A 1 105 ? -9.183 -23.535 -24.856 1.00 48.47 105 PHE A C 1
ATOM 894 O O . PHE A 1 105 ? -10.298 -23.756 -25.318 1.00 48.47 105 PHE A O 1
ATOM 901 N N . GLY A 1 106 ? -8.518 -22.408 -25.142 1.00 47.78 106 GLY A N 1
ATOM 902 C CA . GLY A 1 106 ? -9.016 -21.316 -25.991 1.00 47.78 106 GLY A CA 1
ATOM 903 C C . GLY A 1 106 ? -8.482 -21.331 -27.427 1.00 47.78 106 GLY A C 1
ATOM 904 O O . GLY A 1 106 ? -8.948 -20.551 -28.253 1.00 47.78 106 GLY A O 1
ATOM 905 N N . SER A 1 107 ? -7.527 -22.209 -27.747 1.00 43.91 107 SER A N 1
ATOM 906 C CA . SER A 1 107 ? -7.046 -22.435 -29.113 1.00 43.91 107 SER A CA 1
ATOM 907 C C . SER A 1 107 ? -7.588 -23.757 -29.658 1.00 43.91 107 SER A C 1
ATOM 909 O O . SER A 1 107 ? -6.935 -24.791 -29.567 1.00 43.91 107 SER A O 1
ATOM 911 N N . GLY A 1 108 ? -8.800 -23.713 -30.211 1.00 47.44 108 GLY A N 1
ATOM 912 C CA . GLY A 1 108 ? -9.222 -24.555 -31.338 1.00 47.44 108 GLY A CA 1
ATOM 913 C C . GLY A 1 108 ? -9.258 -26.081 -31.189 1.00 47.44 108 GLY A C 1
ATOM 914 O O . GLY A 1 108 ? -9.510 -26.745 -32.189 1.00 47.44 108 GLY A O 1
ATOM 915 N N . VAL A 1 109 ? -9.066 -26.662 -30.005 1.00 46.69 109 VAL A N 1
ATOM 916 C CA . VAL A 1 109 ? -9.338 -28.090 -29.782 1.00 46.69 109 VAL A CA 1
ATOM 917 C C . VAL A 1 109 ? -10.600 -28.182 -28.936 1.00 46.69 109 VAL A C 1
ATOM 919 O O . VAL A 1 109 ? -10.594 -27.665 -27.816 1.00 46.69 109 VAL A O 1
ATOM 922 N N . PRO A 1 110 ? -11.696 -28.793 -29.431 1.00 43.25 110 PRO A N 1
ATOM 923 C CA . PRO A 1 110 ? -12.854 -29.030 -28.596 1.00 43.25 110 PRO A CA 1
ATOM 924 C C . PRO A 1 110 ? -12.377 -29.900 -27.448 1.00 43.25 110 PRO A C 1
ATOM 926 O O . PRO A 1 110 ? -12.028 -31.071 -27.613 1.00 43.25 110 PRO A O 1
ATOM 929 N N . VAL A 1 111 ? -12.358 -29.310 -26.263 1.00 49.44 111 VAL A N 1
ATOM 930 C CA . VAL A 1 111 ? -12.350 -30.073 -25.035 1.00 49.44 111 VAL A CA 1
ATOM 931 C C . VAL A 1 111 ? -13.695 -30.757 -25.055 1.00 49.44 111 VAL A C 1
ATOM 933 O O . VAL A 1 111 ? -14.713 -30.210 -24.639 1.00 49.44 111 VAL A O 1
ATOM 936 N N . ARG A 1 112 ? -13.693 -31.961 -25.628 1.00 42.72 112 ARG A N 1
ATOM 937 C CA . ARG A 1 112 ? -14.629 -33.000 -25.269 1.00 42.72 112 ARG A CA 1
ATOM 938 C C . ARG A 1 112 ? -14.490 -33.038 -23.756 1.00 42.72 112 ARG A C 1
ATOM 940 O O . ARG A 1 112 ? -13.555 -33.627 -23.219 1.00 42.72 112 ARG A O 1
ATOM 947 N N . ALA A 1 113 ? -15.395 -32.343 -23.067 1.00 49.44 113 ALA A N 1
ATOM 948 C CA . ALA A 1 113 ? -15.906 -32.863 -21.829 1.00 49.44 113 ALA A CA 1
ATOM 949 C C . ALA A 1 113 ? -16.153 -34.322 -22.182 1.00 49.44 113 ALA A C 1
ATOM 951 O O . ALA A 1 113 ? -17.024 -34.634 -23.000 1.00 49.44 113 ALA A O 1
ATOM 952 N N . VAL A 1 114 ? -15.279 -35.206 -21.707 1.00 50.62 114 VAL A N 1
ATOM 953 C CA . VAL A 1 114 ? -15.653 -36.595 -21.590 1.00 50.62 114 VAL A CA 1
ATOM 954 C C . VAL A 1 114 ? -16.755 -36.500 -20.553 1.00 50.62 114 VAL A C 1
ATOM 956 O O . VAL A 1 114 ? -16.512 -36.544 -19.353 1.00 50.62 114 VAL A O 1
ATOM 959 N N . ALA A 1 115 ? -17.962 -36.195 -21.038 1.00 51.28 115 ALA A N 1
ATOM 960 C CA . ALA A 1 115 ? -19.186 -36.630 -20.439 1.00 51.28 115 ALA A CA 1
ATOM 961 C C . ALA A 1 115 ? -18.930 -38.118 -20.296 1.00 51.28 115 ALA A C 1
ATOM 963 O O . ALA A 1 115 ? -18.992 -38.860 -21.279 1.00 51.28 115 ALA A O 1
ATOM 964 N N . LEU A 1 116 ? -18.438 -38.498 -19.115 1.00 55.75 116 LEU A N 1
ATOM 965 C CA . LEU A 1 116 ? -18.393 -39.876 -18.695 1.00 55.75 116 LEU A CA 1
ATOM 966 C C . LEU A 1 116 ? -19.813 -40.337 -18.959 1.00 55.75 116 LEU A C 1
ATOM 968 O O . LEU A 1 116 ? -20.749 -39.848 -18.324 1.00 55.75 116 LEU A O 1
ATOM 972 N N . LYS A 1 117 ? -19.986 -41.151 -20.003 1.00 56.19 117 LYS A N 1
ATOM 973 C CA . LYS A 1 117 ? -21.289 -41.729 -20.288 1.00 56.19 117 LYS A CA 1
ATOM 974 C C . LYS A 1 117 ? -21.705 -42.421 -18.998 1.00 56.19 117 LYS A C 1
ATOM 976 O O . LYS A 1 117 ? -20.856 -42.998 -18.319 1.00 56.19 117 LYS A O 1
ATOM 981 N N . ASP A 1 118 ? -22.985 -42.388 -18.654 1.00 59.56 118 ASP A N 1
ATOM 982 C CA . ASP A 1 118 ? -23.478 -43.026 -17.425 1.00 59.56 118 ASP A CA 1
ATOM 983 C C . ASP A 1 118 ? -23.047 -44.505 -17.304 1.00 59.56 118 ASP A C 1
ATOM 985 O O . ASP A 1 118 ? -22.967 -45.047 -16.202 1.00 59.56 118 ASP A O 1
ATOM 989 N N . SER A 1 119 ? -22.695 -45.149 -18.426 1.00 66.25 119 SER A N 1
ATOM 990 C CA . SER A 1 119 ? -22.040 -46.460 -18.480 1.00 66.25 119 SER A CA 1
ATOM 991 C C . SER A 1 119 ? -20.694 -46.516 -17.748 1.00 66.25 119 SER A C 1
ATOM 993 O O . SER A 1 119 ? -20.448 -47.465 -17.004 1.00 66.25 119 SER A O 1
ATOM 995 N N . ASP A 1 120 ? -19.844 -45.505 -17.913 1.00 68.00 120 ASP A N 1
ATOM 996 C CA . ASP A 1 120 ? -18.489 -45.454 -17.359 1.00 68.00 120 ASP A CA 1
ATOM 997 C C . ASP A 1 120 ? -18.529 -45.082 -15.870 1.00 68.00 120 ASP A C 1
ATOM 999 O O . ASP A 1 120 ? -17.798 -45.661 -15.064 1.00 68.00 120 ASP A O 1
ATOM 1003 N N . LEU A 1 121 ? -19.466 -44.208 -15.475 1.00 61.16 121 LEU A N 1
ATOM 1004 C CA . LEU A 1 121 ? -19.755 -43.914 -14.066 1.00 61.16 121 LEU A CA 1
ATOM 1005 C C . LEU A 1 121 ? -20.298 -45.145 -13.330 1.00 61.16 121 LEU A C 1
ATOM 1007 O O . LEU A 1 121 ? -19.847 -45.445 -12.225 1.00 61.16 121 LEU A O 1
ATOM 1011 N N . ARG A 1 122 ? -21.212 -45.910 -13.947 1.00 66.25 122 ARG A N 1
ATOM 1012 C CA . ARG A 1 122 ? -21.705 -47.177 -13.376 1.00 66.25 122 ARG A CA 1
ATOM 1013 C C . ARG A 1 122 ? -20.607 -48.233 -13.280 1.00 66.25 122 ARG A C 1
ATOM 1015 O O . ARG A 1 122 ? -20.570 -48.964 -12.293 1.00 66.25 122 ARG A O 1
ATOM 1022 N N . ALA A 1 123 ? -19.708 -48.309 -14.261 1.00 70.94 123 ALA A N 1
ATOM 1023 C CA . ALA A 1 123 ? -18.581 -49.236 -14.226 1.00 70.94 123 ALA A CA 1
ATOM 1024 C C . ALA A 1 123 ? -17.589 -48.900 -13.098 1.00 70.94 123 ALA A C 1
ATOM 1026 O O . ALA A 1 123 ? -17.116 -49.813 -12.418 1.00 70.94 123 ALA A O 1
ATOM 1027 N N . MET A 1 124 ? -17.320 -47.612 -12.847 1.00 67.12 124 MET A N 1
ATOM 1028 C CA . MET A 1 124 ? -16.490 -47.177 -11.714 1.00 67.12 124 MET A CA 1
ATOM 1029 C C . MET A 1 124 ? -17.170 -47.443 -10.366 1.00 67.12 124 MET A C 1
ATOM 1031 O O . MET A 1 124 ? -16.563 -48.064 -9.498 1.00 67.12 124 MET A O 1
ATOM 1035 N N . LEU A 1 125 ? -18.453 -47.093 -10.218 1.00 69.62 125 LEU A N 1
ATOM 1036 C CA . LEU A 1 125 ? -19.215 -47.372 -8.993 1.00 69.62 125 LEU A CA 1
ATOM 1037 C C . LEU A 1 125 ? -19.296 -48.871 -8.679 1.00 69.62 125 LEU A C 1
ATOM 1039 O O . LEU A 1 125 ? -19.190 -49.268 -7.520 1.00 69.62 125 LEU A O 1
ATOM 1043 N N . LYS A 1 126 ? -19.443 -49.724 -9.701 1.00 73.44 126 LYS A N 1
ATOM 1044 C CA . LYS A 1 126 ? -19.457 -51.180 -9.516 1.00 73.44 126 LYS A CA 1
ATOM 1045 C C . LYS A 1 126 ? -18.082 -51.717 -9.100 1.00 73.44 126 LYS A C 1
ATOM 1047 O O . LYS A 1 126 ? -18.019 -52.570 -8.217 1.00 73.44 126 LYS A O 1
ATOM 1052 N N . LYS A 1 127 ? -16.989 -51.183 -9.662 1.00 68.88 127 LYS A N 1
ATOM 1053 C CA . LYS A 1 127 ? -15.614 -51.520 -9.245 1.00 68.88 127 LYS A CA 1
ATOM 1054 C C . LYS A 1 127 ? -15.331 -51.143 -7.787 1.00 68.88 127 LYS A C 1
ATOM 1056 O O . LYS A 1 127 ? -14.707 -51.933 -7.077 1.00 68.88 127 LYS A O 1
ATOM 1061 N N . ASP A 1 128 ? -15.829 -50.000 -7.323 1.00 66.06 128 ASP A N 1
ATOM 1062 C CA . ASP A 1 128 ? -15.657 -49.557 -5.930 1.00 66.06 128 ASP A CA 1
ATOM 1063 C C . ASP A 1 128 ? -16.524 -50.367 -4.945 1.00 66.06 128 ASP A C 1
ATOM 1065 O O . ASP A 1 128 ? -16.090 -50.697 -3.838 1.00 66.06 128 ASP A O 1
ATOM 1069 N N . LEU A 1 129 ? -17.722 -50.792 -5.361 1.00 61.84 129 LEU A N 1
ATOM 1070 C CA . LEU A 1 129 ? -18.587 -51.683 -4.575 1.00 61.84 129 LEU A CA 1
ATOM 1071 C C . LEU A 1 129 ? -18.040 -53.118 -4.460 1.00 61.84 129 LEU A C 1
ATOM 1073 O O . LEU A 1 129 ? -18.192 -53.752 -3.411 1.00 61.84 129 LEU A O 1
ATOM 1077 N N . GLU A 1 130 ? -17.392 -53.643 -5.503 1.00 58.34 130 GLU A N 1
ATOM 1078 C CA . GLU A 1 130 ? -16.790 -54.984 -5.475 1.00 58.34 130 GLU A CA 1
ATOM 1079 C C . GLU A 1 130 ? -15.464 -55.018 -4.699 1.00 58.34 130 GLU A C 1
ATOM 1081 O O . GLU A 1 130 ? -15.232 -55.944 -3.917 1.00 58.34 130 GLU A O 1
ATOM 1086 N N . THR A 1 131 ? -14.637 -53.973 -4.801 1.00 57.81 131 THR A N 1
ATOM 1087 C CA . THR A 1 131 ? -13.407 -53.853 -3.993 1.00 57.81 131 THR A CA 1
ATOM 1088 C C . THR A 1 131 ? -13.691 -53.592 -2.508 1.00 57.81 131 THR A C 1
ATOM 1090 O O . THR A 1 131 ? -12.930 -54.047 -1.649 1.00 57.81 131 THR A O 1
ATOM 1093 N N . GLY A 1 132 ? -14.828 -52.970 -2.170 1.00 49.59 132 GLY A N 1
ATOM 1094 C CA . GLY A 1 132 ? -15.308 -52.831 -0.790 1.00 49.59 132 GLY A CA 1
ATOM 1095 C C . GLY A 1 132 ? -15.747 -54.148 -0.127 1.00 49.59 132 GLY A C 1
ATOM 1096 O O . GLY A 1 132 ? -15.567 -54.317 1.079 1.00 49.59 132 GLY A O 1
ATOM 1097 N N . LYS A 1 133 ? -16.259 -55.124 -0.894 1.00 51.03 133 LYS A N 1
ATOM 1098 C CA . LYS A 1 133 ? -16.702 -56.433 -0.362 1.00 51.03 133 LYS A CA 1
ATOM 1099 C C . LYS A 1 133 ? -15.562 -57.420 -0.084 1.00 51.03 133 LYS A C 1
ATOM 1101 O O . LYS A 1 133 ? -15.750 -58.345 0.702 1.00 51.03 133 LYS A O 1
ATOM 1106 N N . GLN A 1 134 ? -14.380 -57.233 -0.674 1.00 48.47 134 GLN A N 1
ATOM 1107 C CA . GLN A 1 134 ? -13.215 -58.093 -0.409 1.00 48.47 134 GLN A CA 1
ATOM 1108 C C . GLN A 1 134 ? -12.425 -57.699 0.852 1.00 48.47 134 GLN A C 1
ATOM 1110 O O . GLN A 1 134 ? -11.721 -58.542 1.407 1.00 48.47 134 GLN A O 1
ATOM 1115 N N . LYS A 1 135 ? -12.567 -56.465 1.359 1.00 48.66 135 LYS A N 1
ATOM 1116 C CA . LYS A 1 135 ? -11.863 -55.999 2.572 1.00 48.66 135 LYS A CA 1
ATOM 1117 C C . LYS A 1 135 ? -12.569 -56.316 3.898 1.00 48.66 135 LYS A C 1
ATOM 1119 O O . LYS A 1 135 ? -11.979 -56.091 4.947 1.00 48.66 135 LYS A O 1
ATOM 1124 N N . SER A 1 136 ? -13.781 -56.875 3.882 1.00 47.25 136 SER A N 1
ATOM 1125 C CA . SER A 1 136 ? -14.574 -57.160 5.094 1.00 47.25 136 SER A CA 1
ATOM 1126 C C . SER A 1 136 ? -14.622 -58.640 5.515 1.00 47.25 136 SER A C 1
ATOM 1128 O O . SER A 1 136 ? -15.362 -58.981 6.434 1.00 47.25 136 SER A O 1
ATOM 1130 N N . ARG A 1 137 ? -13.829 -59.534 4.894 1.00 46.66 137 ARG A N 1
ATOM 1131 C CA . ARG A 1 137 ? -13.863 -60.994 5.167 1.00 46.66 137 ARG A CA 1
ATOM 1132 C C . ARG A 1 137 ? -12.576 -61.643 5.710 1.00 46.66 137 ARG A C 1
ATOM 1134 O O . ARG A 1 137 ? -12.519 -62.861 5.829 1.00 46.66 137 ARG A O 1
ATOM 1141 N N . LYS A 1 138 ? -11.573 -60.860 6.106 1.00 46.22 138 LYS A N 1
ATOM 1142 C CA . LYS A 1 138 ? -10.429 -61.288 6.942 1.00 46.22 138 LYS A CA 1
ATOM 1143 C C . LYS A 1 138 ? -10.241 -60.160 7.966 1.00 46.22 138 LYS A C 1
ATOM 1145 O O . LYS A 1 138 ? -9.954 -59.051 7.546 1.00 46.22 138 LYS A O 1
ATOM 1150 N N . THR A 1 139 ? -10.483 -60.277 9.269 1.00 43.84 139 THR A N 1
ATOM 1151 C CA . THR A 1 139 ? -10.248 -61.391 10.187 1.00 43.84 139 THR A CA 1
ATOM 1152 C C . THR A 1 139 ? -10.997 -61.061 11.490 1.00 43.84 139 THR A C 1
ATOM 1154 O O . THR A 1 139 ? -10.811 -59.976 12.034 1.00 43.84 139 THR A O 1
ATOM 1157 N N . ILE A 1 140 ? -11.821 -61.974 12.004 1.00 48.81 140 ILE A N 1
ATOM 1158 C CA . ILE A 1 140 ? -12.220 -62.019 13.420 1.00 48.81 140 ILE A CA 1
ATOM 1159 C C . ILE A 1 140 ? -11.663 -63.340 13.949 1.00 48.81 140 ILE A C 1
ATOM 1161 O O . ILE A 1 140 ? -11.965 -64.354 13.334 1.00 48.81 140 ILE A O 1
ATOM 1165 N N . VAL A 1 141 ? -10.842 -63.310 15.008 1.00 40.28 141 VAL A N 1
ATOM 1166 C CA . VAL A 1 141 ? -10.929 -64.111 16.257 1.00 40.28 141 VAL A CA 1
ATOM 1167 C C . VAL A 1 141 ? -9.809 -63.628 17.210 1.00 40.28 141 VAL A C 1
ATOM 1169 O O . VAL A 1 141 ? -8.669 -63.443 16.796 1.00 40.28 141 VAL A O 1
ATOM 1172 N N . ALA A 1 142 ? -10.188 -63.362 18.466 1.00 45.03 142 ALA A N 1
ATOM 1173 C CA . ALA A 1 142 ? -9.414 -62.781 19.577 1.00 45.03 142 ALA A CA 1
ATOM 1174 C C . ALA A 1 142 ? -8.545 -63.835 20.338 1.00 45.03 142 ALA A C 1
ATOM 1176 O O . ALA A 1 142 ? -8.476 -64.964 19.855 1.00 45.03 142 ALA A O 1
ATOM 1177 N N . PRO A 1 143 ? -7.880 -63.545 21.491 1.00 49.59 143 PRO A N 1
ATOM 1178 C CA . PRO A 1 143 ? -8.578 -63.270 22.758 1.00 49.59 143 PRO A CA 1
ATOM 1179 C C . PRO A 1 143 ? -7.923 -62.221 23.688 1.00 49.59 143 PRO A C 1
ATOM 1181 O O . PRO A 1 143 ? -6.825 -61.716 23.472 1.00 49.59 143 PRO A O 1
ATOM 1184 N N . ALA A 1 144 ? -8.681 -61.897 24.734 1.00 47.66 144 ALA A N 1
ATOM 1185 C CA . ALA A 1 144 ? -8.433 -60.910 25.772 1.00 47.66 144 ALA A CA 1
ATOM 1186 C C . ALA A 1 144 ? -7.280 -61.252 26.733 1.00 47.66 144 ALA A C 1
ATOM 1188 O O . ALA A 1 144 ? -7.125 -62.401 27.140 1.00 47.66 144 ALA A O 1
ATOM 1189 N N . THR A 1 145 ? -6.607 -60.216 27.243 1.00 49.12 145 THR A N 1
ATOM 1190 C CA . THR A 1 145 ? -5.970 -60.254 28.567 1.00 49.12 145 THR A CA 1
ATOM 1191 C C . THR A 1 145 ? -6.109 -58.919 29.291 1.00 49.12 145 THR A C 1
ATOM 1193 O O . THR A 1 145 ? -5.937 -57.835 28.738 1.00 49.12 145 THR A O 1
ATOM 1196 N N . ALA A 1 146 ? -6.499 -59.050 30.555 1.00 48.53 146 ALA A N 1
ATOM 1197 C CA . ALA A 1 146 ? -6.807 -58.018 31.524 1.00 48.53 146 ALA A CA 1
ATOM 1198 C C . ALA A 1 146 ? -5.624 -57.083 31.832 1.00 48.53 146 ALA A C 1
ATOM 1200 O O . ALA A 1 146 ? -4.478 -57.513 31.915 1.00 48.53 146 ALA A O 1
ATOM 1201 N N . GLY A 1 147 ? -5.929 -55.811 32.106 1.00 41.84 147 GLY A N 1
ATOM 1202 C CA . GLY A 1 147 ? -4.926 -54.809 32.469 1.00 41.84 147 GLY A CA 1
ATOM 1203 C C . GLY A 1 147 ? -5.515 -53.525 33.048 1.00 41.84 147 GLY A C 1
ATOM 1204 O O . GLY A 1 147 ? -5.200 -52.427 32.608 1.00 41.84 147 GLY A O 1
ATOM 1205 N N . ARG A 1 148 ? -6.405 -53.665 34.032 1.00 44.78 148 ARG A N 1
ATOM 1206 C CA . ARG A 1 148 ? -6.937 -52.587 34.877 1.00 44.78 148 ARG A CA 1
ATOM 1207 C C . ARG A 1 148 ? -5.787 -51.826 35.557 1.00 44.78 148 ARG A C 1
ATOM 1209 O O . ARG A 1 148 ? -5.152 -52.382 36.447 1.00 44.78 148 ARG A O 1
ATOM 1216 N N . LYS A 1 149 ? -5.582 -50.543 35.239 1.00 46.19 149 LYS A N 1
ATOM 1217 C CA . LYS A 1 149 ? -4.971 -49.573 36.168 1.00 46.19 149 LYS A CA 1
ATOM 1218 C C . LYS A 1 149 ? -5.629 -48.198 36.042 1.00 46.19 149 LYS A C 1
ATOM 1220 O O . LYS A 1 149 ? -5.550 -47.521 35.026 1.00 46.19 149 LYS A O 1
ATOM 1225 N N . GLN A 1 150 ? -6.321 -47.857 37.123 1.00 49.38 150 GLN A N 1
ATOM 1226 C CA . GLN A 1 150 ? -6.867 -46.552 37.469 1.00 49.38 150 GLN A CA 1
ATOM 1227 C C . GLN A 1 150 ? -5.761 -45.504 37.696 1.00 49.38 150 GLN A C 1
ATOM 1229 O O . GLN A 1 150 ? -4.614 -45.873 37.953 1.00 49.38 150 GLN A O 1
ATOM 1234 N N . ARG A 1 151 ? -6.216 -44.242 37.819 1.00 43.19 151 ARG A N 1
ATOM 1235 C CA . ARG A 1 151 ? -5.586 -43.029 38.400 1.00 43.19 151 ARG A CA 1
ATOM 1236 C C . ARG A 1 151 ? -4.991 -42.082 37.350 1.00 43.19 151 ARG A C 1
ATOM 1238 O O . ARG A 1 151 ? -4.256 -42.514 36.484 1.00 43.19 151 ARG A O 1
ATOM 1245 N N . ASN A 1 152 ? -5.205 -40.769 37.383 1.00 44.97 152 ASN A N 1
ATOM 1246 C CA . ASN A 1 152 ? -5.964 -39.909 38.289 1.00 44.97 152 ASN A CA 1
ATOM 1247 C C . ASN A 1 152 ? -6.233 -38.591 37.550 1.00 44.97 152 ASN A C 1
ATOM 1249 O O . ASN A 1 152 ? -5.307 -37.966 37.038 1.00 44.97 152 ASN A O 1
ATOM 1253 N N . SER A 1 153 ? -7.482 -38.139 37.559 1.00 49.06 153 SER A N 1
ATOM 1254 C CA . SER A 1 153 ? -7.851 -36.755 37.281 1.00 49.06 153 SER A CA 1
ATOM 1255 C C . SER A 1 153 ? -7.316 -35.864 38.403 1.00 49.06 153 SER A C 1
ATOM 1257 O O . SER A 1 153 ? -7.878 -35.848 39.500 1.00 49.06 153 SER A O 1
ATOM 1259 N N . LYS A 1 154 ? -6.234 -35.117 38.159 1.00 47.72 154 LYS A N 1
ATOM 1260 C CA . LYS A 1 154 ? -5.829 -34.031 39.059 1.00 47.72 154 LYS A CA 1
ATOM 1261 C C . LYS A 1 154 ? -6.529 -32.749 38.619 1.00 47.72 154 LYS A C 1
ATOM 1263 O O . LYS A 1 154 ? -6.015 -31.961 37.835 1.00 47.72 154 LYS A O 1
ATOM 1268 N N . LEU A 1 155 ? -7.749 -32.611 39.131 1.00 46.62 155 LEU A N 1
ATOM 1269 C CA . LEU A 1 155 ? -8.459 -31.352 39.303 1.00 46.62 155 LEU A CA 1
ATOM 1270 C C . LEU A 1 155 ? -7.553 -30.433 40.144 1.00 46.62 155 LEU A C 1
ATOM 1272 O O . LEU A 1 155 ? -7.281 -30.747 41.302 1.00 46.62 155 LEU A O 1
ATOM 1276 N N . VAL A 1 156 ? -7.066 -29.323 39.591 1.00 45.94 156 VAL A N 1
ATOM 1277 C CA . VAL A 1 156 ? -6.516 -28.231 40.406 1.00 45.94 156 VAL A CA 1
ATOM 1278 C C . VAL A 1 156 ? -7.612 -27.182 40.516 1.00 45.94 156 VAL A C 1
ATOM 1280 O O . VAL A 1 156 ? -7.765 -26.321 39.656 1.00 45.94 156 VAL A O 1
ATOM 1283 N N . LYS A 1 157 ? -8.415 -27.313 41.575 1.00 46.88 157 LYS A N 1
ATOM 1284 C CA . LYS A 1 157 ? -9.113 -26.179 42.178 1.00 46.88 157 LYS A CA 1
ATOM 1285 C C . LYS A 1 157 ? -8.051 -25.332 42.877 1.00 46.88 157 LYS A C 1
ATOM 1287 O O . LYS A 1 157 ? -7.371 -25.838 43.764 1.00 46.88 157 LYS A O 1
ATOM 1292 N N . MET A 1 158 ? -7.917 -24.072 42.493 1.00 40.16 158 MET A N 1
ATOM 1293 C CA . MET A 1 158 ? -7.409 -23.041 43.394 1.00 40.16 158 MET A CA 1
ATOM 1294 C C . MET A 1 158 ? -8.517 -22.007 43.524 1.00 40.16 158 MET A C 1
ATOM 1296 O O . MET A 1 158 ? -8.652 -21.123 42.683 1.00 40.16 158 MET A O 1
ATOM 1300 N N . ASP A 1 159 ? -9.340 -22.194 44.554 1.00 42.03 159 ASP A N 1
ATOM 1301 C CA . ASP A 1 159 ? -10.178 -21.132 45.086 1.00 42.03 159 ASP A CA 1
ATOM 1302 C C . ASP A 1 159 ? -9.314 -20.240 45.980 1.00 42.03 159 ASP A C 1
ATOM 1304 O O . ASP A 1 159 ? -8.616 -20.704 46.879 1.00 42.03 159 ASP A O 1
ATOM 1308 N N . VAL A 1 160 ? -9.334 -18.959 45.622 1.00 56.22 160 VAL A N 1
ATOM 1309 C CA . VAL A 1 160 ? -9.475 -17.777 46.477 1.00 56.22 160 VAL A CA 1
ATOM 1310 C C . VAL A 1 160 ? -9.288 -18.007 47.981 1.00 56.22 160 VAL A C 1
ATOM 1312 O O . VAL A 1 160 ? -10.108 -18.679 48.601 1.00 56.22 160 VAL A O 1
ATOM 1315 N N . SER A 1 161 ? -8.289 -17.328 48.559 1.00 50.22 161 SER A N 1
ATOM 1316 C CA . SER A 1 161 ? -8.284 -16.636 49.870 1.00 50.22 161 SER A CA 1
ATOM 1317 C C . SER A 1 161 ? -6.872 -16.684 50.447 1.00 50.22 161 SER A C 1
ATOM 1319 O O . SER A 1 161 ? -6.471 -17.721 50.948 1.00 50.22 161 SER A O 1
ATOM 1321 N N . ASP A 1 162 ? -6.104 -15.601 50.279 1.00 48.72 162 ASP A N 1
ATOM 1322 C CA . ASP A 1 1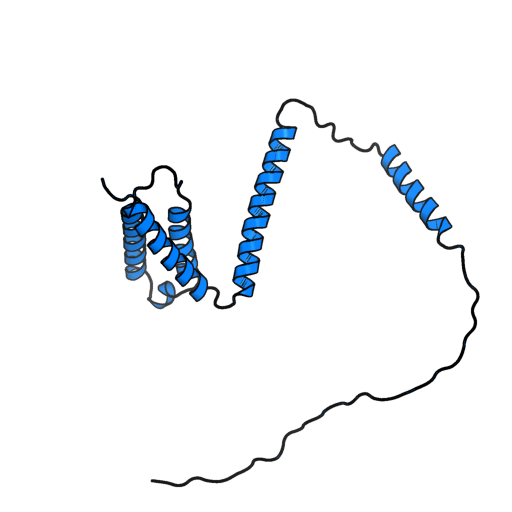62 ? -5.088 -15.114 51.234 1.00 48.72 162 ASP A CA 1
ATOM 1323 C C . ASP A 1 162 ? -4.172 -14.080 50.565 1.00 48.72 162 ASP A C 1
ATOM 1325 O O . ASP A 1 162 ? -3.086 -14.376 50.068 1.00 48.72 162 ASP A O 1
ATOM 1329 N N . ARG A 1 163 ? -4.630 -12.824 50.548 1.00 46.22 163 ARG A N 1
ATOM 1330 C CA . ARG A 1 163 ? -3.795 -11.637 50.825 1.00 46.22 163 ARG A CA 1
ATOM 1331 C C . ARG A 1 163 ? -4.696 -10.428 51.041 1.00 46.22 163 ARG A C 1
ATOM 1333 O O . ARG A 1 163 ? -4.764 -9.479 50.267 1.00 46.22 163 ARG A O 1
ATOM 1340 N N . ILE A 1 164 ? -5.428 -10.531 52.140 1.00 47.34 164 ILE A N 1
ATOM 1341 C CA . ILE A 1 164 ? -6.058 -9.427 52.842 1.00 47.34 164 ILE A CA 1
ATOM 1342 C C . ILE A 1 164 ? -4.941 -8.658 53.577 1.00 47.34 164 ILE A C 1
ATOM 1344 O O . ILE A 1 164 ? -4.185 -9.236 54.350 1.00 47.34 164 ILE A O 1
ATOM 1348 N N . VAL A 1 165 ? -4.909 -7.343 53.331 1.00 43.88 165 VAL A N 1
ATOM 1349 C CA . VAL A 1 165 ? -4.646 -6.270 54.310 1.00 43.88 165 VAL A CA 1
ATOM 1350 C C . VAL A 1 165 ? -3.218 -5.756 54.550 1.00 43.88 165 VAL A C 1
ATOM 1352 O O . VAL A 1 165 ? -2.277 -6.467 54.874 1.00 43.88 165 VAL A O 1
ATOM 1355 N N . SER A 1 166 ? -3.189 -4.415 54.553 1.00 44.09 166 SER A N 1
ATOM 1356 C CA . SER A 1 166 ? -2.299 -3.518 55.296 1.00 44.09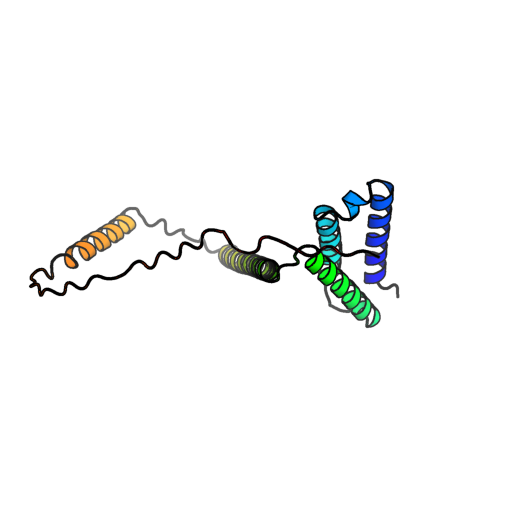 166 SER A CA 1
ATOM 1357 C C . SER A 1 166 ? -0.969 -3.166 54.636 1.00 44.09 166 SER A C 1
ATOM 1359 O O . SER A 1 166 ? 0.018 -3.886 54.732 1.00 44.09 166 SER A O 1
ATOM 1361 N N . ARG A 1 167 ? -0.896 -1.947 54.090 1.00 46.53 167 ARG A N 1
ATOM 1362 C CA . ARG A 1 167 ? -0.392 -0.797 54.863 1.00 46.53 167 ARG A CA 1
ATOM 1363 C C . ARG A 1 167 ? -0.595 0.497 54.078 1.00 46.53 167 ARG A C 1
ATOM 1365 O O . ARG A 1 167 ? 0.072 0.746 53.082 1.00 46.53 167 ARG A O 1
ATOM 1372 N N . GLY A 1 168 ? -1.497 1.341 54.571 1.00 50.84 168 GLY A N 1
ATOM 1373 C CA . GLY A 1 168 ? -1.403 2.774 54.325 1.00 50.84 168 GLY A CA 1
ATOM 1374 C C . GLY A 1 168 ? -0.303 3.386 55.194 1.00 50.84 168 GLY A C 1
ATOM 1375 O O . GLY A 1 168 ? -0.119 2.962 56.337 1.00 50.84 168 GLY A O 1
ATOM 1376 N N . LYS A 1 169 ? 0.398 4.395 54.666 1.00 54.00 169 LYS A N 1
ATOM 1377 C CA . LYS A 1 169 ? 1.005 5.496 55.435 1.00 54.00 169 LYS A CA 1
ATOM 1378 C C . LYS A 1 169 ? 1.400 6.623 54.465 1.00 54.00 169 LYS A C 1
ATOM 1380 O O . LYS A 1 169 ? 2.242 6.404 53.607 1.00 54.00 169 LYS A O 1
ATOM 1385 N N . ARG A 1 170 ? 0.607 7.708 54.427 1.00 51.12 170 ARG A N 1
ATOM 1386 C CA . ARG A 1 170 ? 0.992 9.121 54.686 1.00 51.12 170 ARG A CA 1
ATOM 1387 C C . ARG A 1 170 ? 2.480 9.426 54.445 1.00 51.12 170 ARG A C 1
ATOM 1389 O O . ARG A 1 170 ? 3.304 8.833 55.137 1.00 51.12 170 ARG A O 1
ATOM 1396 N N . ILE A 1 171 ? 2.803 10.395 53.585 1.00 53.38 171 ILE A N 1
ATOM 1397 C CA . ILE A 1 171 ? 2.856 11.856 53.835 1.00 53.38 171 ILE A CA 1
ATOM 1398 C C . ILE A 1 171 ? 2.522 12.553 52.513 1.00 53.38 171 ILE A C 1
ATOM 1400 O O . ILE A 1 171 ? 2.921 12.001 51.464 1.00 53.38 171 ILE A O 1
#

Secondary structure (DSSP, 8-state):
---HHHHHHHHHHHHHHHHHHHS-HHHHTSHHHHHHHHHHHHHHHHS--TT--HHHHHHHHHHHHHHHHHHHHH--SHHHHHHHHHHHHHHHHHHHHHHHHHHHTTSS---------HHHHHHHHHHHHHHHHHTTSS---------------------------------

Sequence (171 aa):
MVNRIMRWLDEVMAWKQRFEKLFPPAFIKSADFKKAEMRKLEKILSYPRAKLNEDERLSRKLVRQQYIQLERERYPNPFVRLARNMGKLGWNAMKWTGKGVARLFGSGVPVRAVALKDSDLRAMLKKDLETGKQKSRKTIVAPATAGRKQRNSKLVKMDVSDRIVSRGKRI

Foldseek 3Di:
DDQPLVVLVVVLVVVLVVCPVVDDPVVCLDLVVLVVSLVSLVVSLPDDPPPHDPVNVVSNVVSVVVSVVSVCSNCVDVVVVVVVVVVVVVVVVVVVVVVVVCVVCVPDDPPPPCPVPVVNVVVVVVVVVVVVVVVPPDDDDDDDDDDDDDDDPPDDDDDDDDDDDDDDDDD

Radius of gyration: 32.97 Å; chains: 1; bounding box: 41×83×87 Å